Protein AF-A0A2M9KZ94-F1 (afdb_monomer)

Secondary structure (DSSP, 8-state):
-----EEEEEEEHHHHHHHHHH-TT---EE-STTEEEEE--HHHHHHH-----SPP---SS--GGGHHHHHHHHTTS-EEEEEE-SS-GGG-EEEEEETTEEEEEEE-GGGS-HHHHHHHHTT--TTHHHHHHHHHHHHHHTSPPP-

Sequence (147 aa):
MVPYELNALIATDELITVVAAELPLARVTRLSHGLALIPMTDELHNALQHPSTAPDYDFKRFPSGFALRIAGWSKAAQIAFAEIDAEHPAGRRAALWYDGRITLGPLTPADGAPLDRILHALGAPAAALPELAAALASLVAAEPPEA

Foldseek 3Di:
DDFFWAWKKKAFPVLVVVVCVVQVPWDWFDFPPRMIITGLDPVSLVVQADDAPDDDQLQPSDHRNCLQVQLVSLAVHKMKTWTDGPVCLQRTFMFIGHNSDTPDDSDGCVNPDHVQVVCVVNVHDPVRVVRVVVSRVVVVVPDDPDD

Mean predicted aligned error: 6.1 Å

Structure (mmCIF, N/CA/C/O backbone):
data_AF-A0A2M9KZ94-F1
#
_entry.id   AF-A0A2M9KZ94-F1
#
loop_
_atom_site.group_PDB
_atom_site.id
_atom_site.type_symbol
_atom_site.label_atom_id
_atom_site.label_alt_id
_atom_site.label_comp_id
_atom_site.label_asym_id
_atom_site.label_entity_id
_atom_site.label_seq_id
_atom_site.pdbx_PDB_ins_code
_atom_site.Cartn_x
_atom_site.Cartn_y
_atom_site.Cartn_z
_atom_site.occupancy
_atom_site.B_iso_or_equiv
_atom_site.auth_seq_id
_atom_site.auth_comp_id
_atom_site.auth_asym_id
_atom_site.auth_atom_id
_atom_site.pdbx_PDB_model_num
ATOM 1 N N . MET A 1 1 ? 5.320 10.998 -19.886 1.00 44.03 1 MET A N 1
ATOM 2 C CA . MET A 1 1 ? 5.327 10.250 -18.611 1.00 44.03 1 MET A CA 1
ATOM 3 C C . MET A 1 1 ? 5.550 11.255 -17.510 1.00 44.03 1 MET A C 1
ATOM 5 O O . MET A 1 1 ? 6.421 12.098 -17.672 1.00 44.03 1 MET A O 1
ATOM 9 N N . VAL A 1 2 ? 4.737 11.210 -16.463 1.00 41.56 2 VAL A N 1
ATOM 10 C CA . VAL A 1 2 ? 4.904 12.079 -15.296 1.00 41.56 2 VAL A CA 1
ATOM 11 C C . VAL A 1 2 ? 6.017 11.464 -14.435 1.00 41.56 2 VAL A C 1
ATOM 13 O O . VAL A 1 2 ? 5.920 10.270 -14.148 1.00 41.56 2 VAL A O 1
ATOM 16 N N . PRO A 1 3 ? 7.088 12.197 -14.088 1.00 55.53 3 PRO A N 1
ATOM 17 C CA . PRO A 1 3 ? 8.090 11.715 -13.149 1.00 55.53 3 PRO A CA 1
ATOM 18 C C . PRO A 1 3 ? 7.480 11.767 -11.747 1.00 55.53 3 PRO A C 1
ATOM 20 O O . PRO A 1 3 ? 7.269 12.846 -11.206 1.00 55.53 3 PRO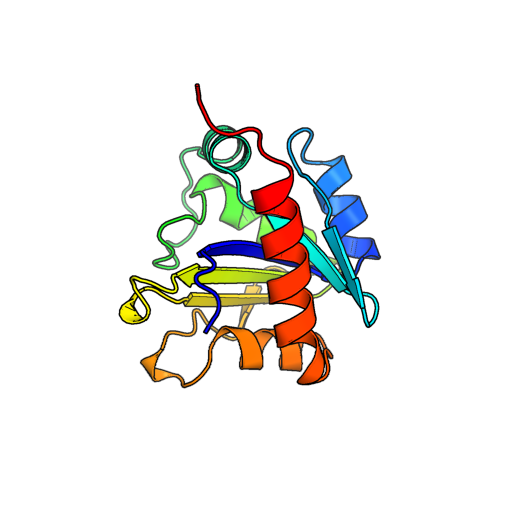 A O 1
ATOM 23 N N . TYR A 1 4 ? 7.120 10.619 -11.184 1.00 60.75 4 TYR A N 1
ATOM 24 C CA . TYR A 1 4 ? 6.702 10.540 -9.789 1.00 60.75 4 TYR A CA 1
ATOM 25 C C . TYR A 1 4 ? 7.484 9.434 -9.087 1.00 60.75 4 TYR A C 1
ATOM 27 O O . TYR A 1 4 ? 7.614 8.323 -9.609 1.00 60.75 4 TYR A O 1
ATOM 35 N N . GLU A 1 5 ? 8.023 9.763 -7.916 1.00 73.38 5 GLU A N 1
ATOM 36 C CA . GLU A 1 5 ? 8.490 8.788 -6.936 1.00 73.38 5 GLU A CA 1
ATOM 37 C C . GLU A 1 5 ? 7.287 8.416 -6.057 1.00 73.38 5 GLU A C 1
ATOM 39 O O . GLU A 1 5 ? 6.551 9.285 -5.585 1.00 73.38 5 GLU A O 1
ATOM 44 N N . LEU A 1 6 ? 7.042 7.122 -5.874 1.00 81.75 6 LEU A N 1
ATOM 45 C CA . LEU A 1 6 ? 6.040 6.601 -4.954 1.00 81.75 6 LEU A CA 1
ATOM 46 C C . LEU A 1 6 ? 6.718 5.637 -4.002 1.00 81.75 6 LEU A C 1
ATOM 48 O O . LEU A 1 6 ? 7.126 4.567 -4.421 1.00 81.75 6 LEU A O 1
ATOM 52 N N . ASN A 1 7 ? 6.728 5.954 -2.719 1.00 89.50 7 ASN A N 1
ATOM 53 C CA . ASN A 1 7 ? 6.963 4.972 -1.671 1.00 89.50 7 ASN A CA 1
ATOM 54 C C . ASN A 1 7 ? 5.722 5.020 -0.794 1.00 89.50 7 ASN A C 1
ATOM 56 O O . ASN A 1 7 ? 5.477 6.057 -0.188 1.00 89.50 7 ASN A O 1
ATOM 60 N N . ALA A 1 8 ? 4.874 3.993 -0.788 1.00 92.31 8 ALA A N 1
ATOM 61 C CA . ALA A 1 8 ? 3.601 4.083 -0.072 1.00 92.31 8 ALA A CA 1
ATOM 62 C C . ALA A 1 8 ? 3.014 2.743 0.353 1.00 92.31 8 ALA A C 1
ATOM 64 O O . ALA A 1 8 ? 3.185 1.715 -0.303 1.00 92.31 8 ALA A O 1
ATOM 65 N N . LEU A 1 9 ? 2.231 2.822 1.427 1.00 94.50 9 LEU A N 1
ATOM 66 C CA . LEU A 1 9 ? 1.218 1.838 1.782 1.00 94.50 9 LEU A CA 1
ATOM 67 C C . LEU A 1 9 ? -0.020 2.046 0.924 1.00 94.50 9 LEU A C 1
ATOM 69 O O . LEU A 1 9 ? -0.450 3.185 0.763 1.00 94.50 9 LEU A O 1
ATOM 73 N N . ILE A 1 10 ? -0.622 0.963 0.441 1.00 94.44 10 ILE A N 1
ATOM 74 C CA . ILE A 1 10 ? -1.860 0.999 -0.341 1.00 94.44 10 ILE A CA 1
ATOM 75 C C . ILE A 1 10 ? -2.793 -0.093 0.180 1.00 94.44 10 ILE A C 1
ATOM 77 O O . ILE A 1 10 ? -2.411 -1.261 0.236 1.00 94.44 10 ILE A O 1
ATOM 81 N N . ALA A 1 11 ? -4.011 0.271 0.568 1.00 95.62 11 ALA A N 1
ATOM 82 C CA . ALA A 1 11 ? -5.047 -0.667 1.001 1.00 95.62 11 ALA A CA 1
ATOM 83 C C . ALA A 1 11 ? -6.436 -0.034 0.839 1.00 95.62 11 ALA A C 1
ATOM 85 O O . ALA A 1 11 ? -6.568 1.035 0.242 1.00 95.62 11 ALA A O 1
ATOM 86 N N . THR A 1 12 ? -7.475 -0.679 1.371 1.00 94.75 12 THR A N 1
ATOM 87 C CA . THR A 1 12 ? -8.805 -0.067 1.472 1.00 94.75 12 THR A CA 1
ATOM 88 C C . THR A 1 12 ? -8.772 1.187 2.352 1.00 94.75 12 THR A C 1
ATOM 90 O O . THR A 1 12 ? -7.962 1.281 3.277 1.00 94.75 12 THR A O 1
ATOM 93 N N . ASP A 1 13 ? -9.661 2.150 2.092 1.00 94.44 13 ASP A N 1
ATOM 94 C CA . ASP A 1 13 ? -9.795 3.380 2.894 1.00 94.44 13 ASP A CA 1
ATOM 95 C C . ASP A 1 13 ? -10.017 3.079 4.383 1.00 94.44 13 ASP A C 1
ATOM 97 O O . ASP A 1 13 ? -9.424 3.719 5.254 1.00 94.44 13 ASP A O 1
ATOM 101 N N . GLU A 1 14 ? -10.802 2.040 4.669 1.00 95.06 14 GLU A N 1
ATOM 102 C CA . GLU A 1 14 ? -11.078 1.562 6.023 1.00 95.06 14 GLU A CA 1
ATOM 103 C C . GLU A 1 14 ? -9.792 1.129 6.737 1.00 95.06 14 GLU A C 1
ATOM 105 O O . GLU A 1 14 ? -9.510 1.599 7.842 1.00 95.06 14 GLU A O 1
ATOM 110 N N . LEU A 1 15 ? -8.970 0.285 6.097 1.00 96.12 15 LEU A N 1
ATOM 111 C CA . LEU A 1 15 ? -7.723 -0.177 6.702 1.00 96.12 15 LEU A CA 1
ATOM 112 C C . LEU A 1 15 ? -6.711 0.966 6.820 1.00 96.12 15 LEU A C 1
ATOM 114 O O . LEU A 1 15 ? -6.081 1.117 7.863 1.00 96.12 15 LEU A O 1
ATOM 118 N N . ILE A 1 16 ? -6.578 1.807 5.793 1.00 96.12 16 ILE A N 1
ATOM 119 C CA . ILE A 1 16 ? -5.674 2.964 5.823 1.00 96.12 16 ILE A CA 1
ATOM 120 C C . ILE A 1 16 ? -6.047 3.946 6.935 1.00 96.12 16 ILE A C 1
ATOM 122 O O . ILE A 1 16 ? -5.155 4.489 7.583 1.00 96.12 16 ILE A O 1
ATOM 126 N N . THR A 1 17 ? -7.336 4.140 7.210 1.00 95.00 17 THR A N 1
ATOM 127 C CA . THR A 1 17 ? -7.792 4.981 8.325 1.00 95.00 17 THR A CA 1
ATOM 128 C C . THR A 1 17 ? -7.342 4.413 9.675 1.00 95.00 17 THR A C 1
ATOM 130 O O . THR A 1 17 ? -6.878 5.169 10.529 1.00 95.00 17 THR A O 1
ATOM 133 N N . VAL A 1 18 ? -7.405 3.088 9.861 1.00 95.00 18 VAL A N 1
ATOM 134 C CA . VAL A 1 18 ? -6.887 2.417 11.069 1.00 95.00 18 VAL A CA 1
ATOM 135 C C . VAL A 1 18 ? -5.371 2.579 11.177 1.00 95.00 18 VAL A C 1
ATOM 137 O O . VAL A 1 18 ? -4.867 2.985 12.221 1.00 95.00 18 VAL A O 1
ATOM 140 N N . VAL A 1 19 ? -4.646 2.334 10.084 1.00 94.31 19 VAL A N 1
ATOM 141 C CA . VAL A 1 19 ? -3.186 2.497 10.033 1.00 94.31 19 VAL A CA 1
ATOM 142 C C . VAL A 1 19 ? -2.782 3.932 10.377 1.00 94.31 19 VAL A C 1
ATOM 144 O O . VAL A 1 19 ? -1.873 4.145 11.176 1.00 94.31 19 VAL A O 1
ATOM 147 N N . ALA A 1 20 ? -3.468 4.928 9.817 1.00 94.31 20 ALA A N 1
ATOM 148 C CA . ALA A 1 20 ? -3.186 6.335 10.077 1.00 94.31 20 ALA A CA 1
ATOM 149 C C . ALA A 1 20 ? -3.464 6.737 11.532 1.00 94.31 20 ALA A C 1
ATOM 151 O O . ALA A 1 20 ? -2.728 7.545 12.089 1.00 94.31 20 ALA A O 1
ATOM 152 N N . ALA A 1 21 ? -4.472 6.145 12.179 1.00 93.56 21 ALA A N 1
ATOM 153 C CA . ALA A 1 21 ? -4.735 6.382 13.598 1.00 93.56 21 ALA A CA 1
ATOM 154 C C . ALA A 1 21 ? -3.592 5.884 14.507 1.00 93.56 21 ALA A C 1
ATOM 156 O O . ALA A 1 21 ? -3.361 6.450 15.574 1.00 93.56 21 ALA A O 1
ATOM 157 N N . GLU A 1 22 ? -2.849 4.859 14.078 1.00 92.06 22 GLU A N 1
ATOM 158 C CA . GLU A 1 22 ? -1.669 4.338 14.784 1.00 92.06 22 GLU A CA 1
ATOM 159 C C . GLU A 1 22 ? -0.358 5.057 14.412 1.00 92.06 22 GLU A C 1
ATOM 161 O O . GLU A 1 22 ? 0.677 4.847 15.056 1.00 92.06 22 GLU A O 1
ATOM 166 N N . LEU A 1 23 ? -0.379 5.901 13.375 1.00 90.69 23 LEU A N 1
ATOM 167 C CA . LEU A 1 23 ? 0.783 6.589 12.817 1.00 90.69 23 LEU A CA 1
ATOM 168 C C . LEU A 1 23 ? 0.542 8.108 12.778 1.00 90.69 23 LEU A C 1
ATOM 170 O O . LEU A 1 23 ? 0.079 8.622 11.764 1.00 90.69 23 LEU A O 1
ATOM 174 N N . PRO A 1 24 ? 0.926 8.867 13.821 1.00 86.12 2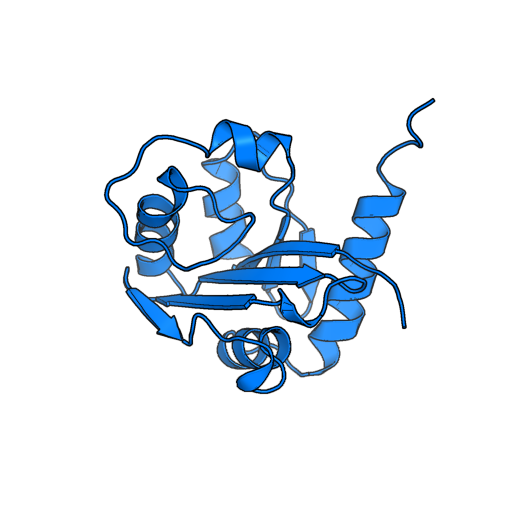4 PRO A N 1
ATOM 175 C CA . PRO A 1 24 ? 0.650 10.307 13.901 1.00 86.12 24 PRO A CA 1
ATOM 176 C C . PRO A 1 24 ? 1.193 11.152 12.736 1.00 86.12 24 PRO A C 1
ATOM 178 O O . PRO A 1 24 ? 0.680 12.235 12.476 1.00 86.12 24 PRO A O 1
ATOM 181 N N . LEU A 1 25 ? 2.233 10.670 12.045 1.00 88.94 25 LEU A N 1
ATOM 182 C CA . LEU A 1 25 ? 2.851 11.334 10.889 1.00 88.94 25 LEU A CA 1
ATOM 183 C C . LEU A 1 25 ? 2.266 10.876 9.540 1.00 88.94 25 LEU A C 1
ATOM 185 O O . LEU A 1 25 ? 2.672 11.376 8.491 1.00 88.94 25 LEU A O 1
ATOM 189 N N . ALA A 1 26 ? 1.337 9.915 9.534 1.00 90.62 26 ALA A N 1
ATOM 190 C CA . ALA A 1 26 ? 0.746 9.404 8.306 1.00 90.62 26 ALA A CA 1
ATOM 191 C C . ALA A 1 26 ? -0.193 10.432 7.670 1.00 90.62 26 ALA A C 1
ATOM 193 O O . ALA A 1 26 ? -1.126 10.936 8.294 1.00 90.62 26 ALA A O 1
ATOM 194 N N . ARG A 1 27 ? 0.017 10.687 6.377 1.00 89.88 27 ARG A N 1
ATOM 195 C CA . ARG A 1 27 ? -0.882 11.501 5.554 1.00 89.88 27 ARG A CA 1
ATOM 196 C C . ARG A 1 27 ? -1.711 10.582 4.668 1.00 89.88 27 ARG A C 1
ATOM 198 O O . ARG A 1 27 ? -1.167 9.915 3.795 1.00 89.88 27 ARG A O 1
ATOM 205 N N . VAL A 1 28 ? -3.022 10.539 4.894 1.00 91.31 28 VAL A N 1
ATOM 206 C CA . VAL A 1 28 ? -3.933 9.706 4.099 1.00 91.31 28 VAL A CA 1
ATOM 207 C C . VAL A 1 28 ? -4.305 10.421 2.810 1.00 91.31 28 VAL A C 1
ATOM 209 O O . VAL A 1 28 ? -4.788 11.551 2.836 1.00 91.31 28 VAL A O 1
ATOM 212 N N . THR A 1 29 ? -4.146 9.728 1.688 1.00 89.50 29 THR A N 1
ATOM 213 C CA . THR A 1 29 ? -4.653 10.165 0.386 1.00 89.50 29 THR A CA 1
ATOM 214 C C . THR A 1 29 ? -5.651 9.145 -0.121 1.00 89.50 29 THR A C 1
ATOM 216 O O . THR A 1 29 ? -5.309 7.986 -0.351 1.00 89.50 29 THR A O 1
ATOM 219 N N . ARG A 1 30 ? -6.904 9.572 -0.265 1.00 89.69 30 ARG A N 1
ATOM 220 C CA . ARG A 1 30 ? -7.975 8.715 -0.773 1.00 89.69 30 ARG A CA 1
ATOM 221 C C . ARG A 1 30 ? -7.866 8.594 -2.284 1.00 89.69 30 ARG A C 1
ATOM 223 O O . ARG A 1 30 ? -7.656 9.591 -2.970 1.00 89.69 30 ARG A O 1
ATOM 230 N N . LEU A 1 31 ? -8.016 7.375 -2.774 1.00 84.44 31 LEU A N 1
ATOM 231 C CA . LEU A 1 31 ? -8.082 7.041 -4.189 1.00 84.44 31 LEU A CA 1
ATOM 232 C C . LEU A 1 31 ? -9.527 6.658 -4.532 1.00 84.44 31 LEU A C 1
ATOM 234 O O . LEU A 1 31 ? -10.35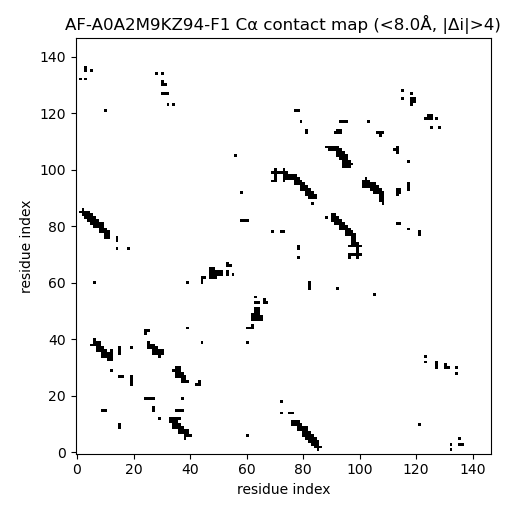9 6.442 -3.644 1.00 84.44 31 LEU A O 1
ATOM 238 N N . SER A 1 32 ? -9.853 6.548 -5.818 1.00 81.56 32 SER A N 1
ATOM 239 C CA . SER A 1 32 ? -11.142 5.969 -6.200 1.00 81.56 32 SER A CA 1
ATOM 240 C C . SER A 1 32 ? -11.205 4.480 -5.851 1.00 81.56 32 SER A C 1
ATOM 242 O O . SER A 1 32 ? -10.227 3.853 -5.440 1.00 81.56 32 SER A O 1
ATOM 244 N N . HIS A 1 33 ? -12.389 3.893 -6.034 1.00 83.44 33 HIS A N 1
ATOM 245 C CA . HIS A 1 33 ? -12.621 2.456 -5.849 1.00 83.44 33 HIS A CA 1
ATOM 246 C C . HIS A 1 33 ? -12.396 1.958 -4.411 1.00 83.44 33 HIS A C 1
ATOM 248 O O . HIS A 1 33 ? -12.111 0.785 -4.199 1.00 83.44 33 HIS A O 1
ATOM 254 N N . GLY A 1 34 ? -12.555 2.842 -3.420 1.00 89.38 34 GLY A N 1
ATOM 255 C CA . GLY A 1 34 ? -12.474 2.481 -2.003 1.00 89.38 34 GLY A CA 1
ATOM 256 C C . GLY A 1 34 ? -11.055 2.199 -1.511 1.00 89.38 34 GLY A C 1
ATOM 257 O O . GLY A 1 34 ? -10.897 1.636 -0.429 1.00 89.38 34 GLY A O 1
ATOM 258 N N . LEU A 1 35 ? -10.034 2.578 -2.284 1.00 91.62 35 LEU A N 1
ATOM 259 C CA . LEU A 1 35 ? -8.639 2.491 -1.877 1.00 91.62 35 LEU A CA 1
ATOM 260 C C . LEU A 1 35 ? -8.155 3.814 -1.292 1.00 91.62 35 LEU A C 1
ATOM 262 O O . LEU A 1 35 ? -8.661 4.891 -1.594 1.00 91.62 35 LEU A O 1
ATOM 266 N N . ALA A 1 36 ? -7.118 3.731 -0.480 1.00 92.69 36 ALA A N 1
ATOM 267 C CA . ALA A 1 36 ? -6.356 4.876 -0.031 1.00 92.69 36 ALA A CA 1
ATOM 268 C C . ALA A 1 36 ? -4.879 4.495 0.062 1.00 92.69 36 ALA A C 1
ATOM 270 O O . ALA A 1 36 ? -4.504 3.318 0.011 1.00 92.69 36 ALA A O 1
ATOM 271 N N . LEU A 1 37 ? -4.036 5.509 0.199 1.00 92.12 37 LEU A N 1
ATOM 272 C CA . LEU A 1 37 ? -2.613 5.336 0.414 1.00 92.12 37 LEU A CA 1
ATOM 273 C C . LEU A 1 37 ? -2.098 6.213 1.546 1.00 92.12 37 LEU A C 1
ATOM 275 O O . LEU A 1 37 ? -2.679 7.254 1.864 1.00 92.12 37 LEU A O 1
ATOM 279 N N . ILE A 1 38 ? -0.974 5.791 2.116 1.00 92.44 38 ILE A N 1
ATOM 280 C CA . ILE A 1 38 ? -0.137 6.611 2.992 1.00 92.44 38 ILE A CA 1
ATOM 281 C C . ILE A 1 38 ? 1.250 6.668 2.353 1.00 92.44 38 ILE A C 1
ATOM 283 O O . ILE A 1 38 ? 1.907 5.622 2.274 1.00 92.44 38 ILE A O 1
ATOM 287 N N . PRO A 1 39 ? 1.717 7.846 1.903 1.00 90.38 39 PRO A N 1
ATOM 288 C CA . PRO A 1 39 ? 3.081 8.005 1.436 1.00 90.38 39 PRO A CA 1
ATOM 289 C C . PRO A 1 39 ? 4.053 7.778 2.594 1.00 90.38 39 PRO A C 1
ATOM 291 O O . PRO A 1 39 ? 3.878 8.302 3.694 1.00 90.38 39 PRO A O 1
ATOM 294 N N . MET A 1 40 ? 5.097 7.009 2.329 1.00 90.75 40 MET A N 1
ATOM 295 C CA . MET A 1 40 ? 6.255 6.833 3.186 1.00 90.75 40 MET A CA 1
ATOM 296 C C . MET A 1 40 ? 7.182 8.037 2.998 1.00 90.75 40 MET A C 1
ATOM 298 O O . MET A 1 40 ? 8.153 7.973 2.247 1.00 90.75 40 MET A O 1
ATOM 302 N N . THR A 1 41 ? 6.830 9.153 3.638 1.00 88.12 41 THR A N 1
ATOM 303 C CA . THR A 1 41 ? 7.677 10.355 3.692 1.00 88.12 41 THR A CA 1
ATOM 304 C C . THR A 1 41 ? 8.946 10.081 4.497 1.00 88.12 41 THR A C 1
ATOM 306 O O . THR A 1 41 ? 8.985 9.140 5.291 1.00 88.12 41 THR A O 1
ATOM 309 N N . ASP A 1 42 ? 9.971 10.922 4.355 1.00 86.56 42 ASP A N 1
ATOM 310 C CA . ASP A 1 42 ? 11.213 10.777 5.127 1.00 86.56 42 ASP A CA 1
ATOM 311 C C . ASP A 1 42 ? 10.966 10.854 6.642 1.00 86.56 42 ASP A C 1
ATOM 313 O O . ASP A 1 42 ? 11.522 10.069 7.409 1.00 86.56 42 ASP A O 1
ATOM 317 N N . GLU A 1 43 ? 10.075 11.746 7.085 1.00 87.38 43 GLU A N 1
ATOM 318 C CA . GLU A 1 43 ? 9.671 11.858 8.492 1.00 87.38 43 GLU A CA 1
ATOM 319 C C . GLU A 1 43 ? 9.020 10.566 9.004 1.00 87.38 43 GLU A C 1
ATOM 321 O O . GLU A 1 43 ? 9.386 10.062 10.070 1.00 87.38 43 GLU A O 1
ATOM 326 N N . LEU A 1 44 ? 8.081 10.000 8.233 1.00 88.38 44 LEU A N 1
ATOM 327 C CA . LEU A 1 44 ? 7.407 8.756 8.594 1.00 88.38 44 LEU A CA 1
ATOM 328 C C . LEU A 1 44 ? 8.378 7.570 8.559 1.00 88.38 44 LEU A C 1
ATOM 330 O O . LEU A 1 44 ? 8.363 6.743 9.471 1.00 88.38 44 LEU A O 1
ATOM 334 N N . HIS A 1 45 ? 9.248 7.509 7.549 1.00 89.50 45 HIS A N 1
ATOM 335 C CA . HIS A 1 45 ? 10.284 6.489 7.429 1.00 89.50 45 HIS A CA 1
ATOM 336 C C . HIS A 1 45 ? 11.206 6.512 8.650 1.00 89.50 45 HIS A C 1
ATOM 338 O O . HIS A 1 45 ? 11.358 5.490 9.314 1.00 89.50 45 HIS A O 1
ATOM 344 N N . ASN A 1 46 ? 11.742 7.681 9.012 1.00 88.50 46 ASN A N 1
ATOM 345 C CA . ASN A 1 46 ? 12.619 7.848 10.172 1.00 88.50 46 ASN A CA 1
ATOM 346 C C . ASN A 1 46 ? 11.921 7.483 11.488 1.00 88.50 46 ASN A C 1
ATOM 348 O O . ASN A 1 46 ? 12.515 6.821 12.336 1.00 88.50 46 ASN A O 1
ATOM 352 N N . ALA A 1 47 ? 10.648 7.853 11.653 1.00 88.19 47 ALA A N 1
ATOM 353 C CA . ALA A 1 47 ? 9.868 7.502 12.839 1.00 88.19 47 ALA A CA 1
ATOM 354 C C . ALA A 1 47 ? 9.541 6.001 12.936 1.00 88.19 47 ALA A C 1
ATOM 356 O O . ALA A 1 47 ? 9.277 5.490 14.023 1.00 88.19 47 ALA A O 1
ATOM 357 N N . LEU A 1 48 ? 9.529 5.283 11.813 1.00 88.25 48 LEU A N 1
ATOM 358 C CA . LEU A 1 48 ? 9.292 3.839 11.762 1.00 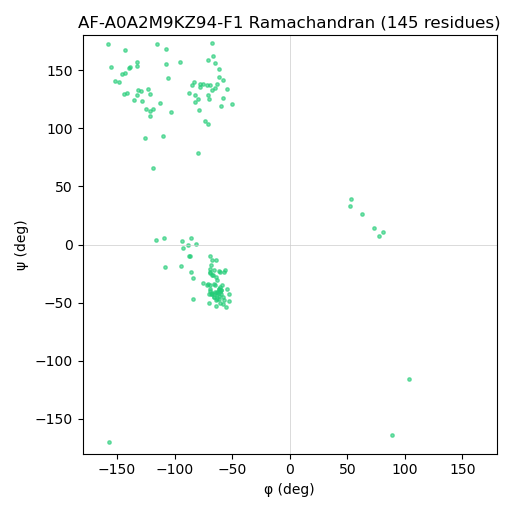88.25 48 LEU A CA 1
ATOM 359 C C . LEU A 1 48 ? 10.588 3.025 11.760 1.00 88.25 48 LEU A C 1
ATOM 361 O O . LEU A 1 48 ? 10.562 1.837 12.099 1.00 88.25 48 LEU A O 1
ATOM 365 N N . GLN A 1 49 ? 11.714 3.653 11.431 1.00 87.56 49 GLN A N 1
ATOM 366 C CA . GLN A 1 49 ? 13.014 3.013 11.345 1.00 87.56 49 GLN A CA 1
ATOM 367 C C . GLN A 1 49 ? 13.533 2.653 12.737 1.00 87.56 49 GLN A C 1
ATOM 369 O O . GLN A 1 49 ? 14.027 3.484 13.491 1.00 87.56 49 GLN A O 1
ATOM 374 N N . HIS A 1 50 ? 13.441 1.369 13.065 1.00 83.25 50 HIS A N 1
ATOM 375 C CA . HIS A 1 50 ? 13.977 0.789 14.290 1.00 83.25 50 HIS A CA 1
ATOM 376 C C . HIS A 1 50 ? 14.602 -0.577 13.980 1.00 83.25 50 HIS A C 1
ATOM 378 O O . HIS A 1 50 ? 14.156 -1.246 13.040 1.00 83.25 50 HIS A O 1
ATOM 384 N N . PRO A 1 51 ? 15.606 -1.021 14.759 1.00 81.56 51 PRO A N 1
ATOM 385 C CA . PRO A 1 51 ? 16.175 -2.354 14.617 1.00 81.56 51 PRO A CA 1
ATOM 386 C C . PRO A 1 51 ? 15.090 -3.429 14.698 1.00 81.56 51 PRO A C 1
ATOM 388 O O . PRO A 1 51 ? 14.230 -3.399 15.578 1.00 81.56 51 PRO A O 1
ATOM 391 N N . SER A 1 52 ? 15.138 -4.385 13.779 1.00 80.50 52 SER A N 1
ATOM 392 C CA . SER A 1 52 ? 14.146 -5.447 13.650 1.00 80.50 52 SER A CA 1
ATOM 393 C C . SER A 1 52 ? 14.831 -6.741 13.252 1.00 80.50 52 SER A C 1
ATOM 395 O O . SER A 1 52 ? 15.826 -6.727 12.533 1.00 80.50 52 SER A O 1
ATOM 397 N N . THR A 1 53 ? 14.288 -7.859 13.722 1.00 79.81 53 THR A N 1
ATOM 398 C CA . THR A 1 53 ? 14.698 -9.208 13.310 1.00 79.81 53 THR A CA 1
ATOM 399 C C . THR A 1 53 ? 13.845 -9.746 12.164 1.00 79.81 53 THR A C 1
ATOM 401 O O . THR A 1 53 ? 13.998 -10.904 11.773 1.00 79.81 53 THR A O 1
ATOM 404 N N . ALA A 1 54 ? 12.910 -8.940 11.654 1.00 77.69 54 ALA A N 1
ATOM 405 C CA . ALA A 1 54 ? 12.086 -9.326 10.524 1.00 77.69 54 ALA A CA 1
ATOM 406 C C . ALA A 1 54 ? 12.932 -9.500 9.247 1.00 77.69 54 ALA A C 1
ATOM 408 O O . ALA A 1 54 ? 14.005 -8.900 9.144 1.00 77.69 54 ALA A O 1
ATOM 409 N N . PRO A 1 55 ? 12.456 -10.302 8.277 1.00 75.00 55 PRO A N 1
ATOM 410 C CA . PRO A 1 55 ? 13.147 -10.479 7.008 1.00 75.00 55 PRO A CA 1
ATOM 411 C C . PRO A 1 55 ? 13.343 -9.144 6.292 1.00 75.00 55 PRO A C 1
ATOM 413 O O . PRO A 1 55 ? 12.438 -8.307 6.286 1.00 75.00 55 PRO A O 1
ATOM 416 N N . ASP A 1 56 ? 14.504 -8.986 5.659 1.00 82.38 56 ASP A N 1
ATOM 417 C CA . ASP A 1 56 ? 14.675 -7.965 4.635 1.00 82.38 56 ASP A CA 1
ATOM 418 C C . ASP A 1 56 ? 13.892 -8.389 3.386 1.00 82.38 56 ASP A C 1
ATOM 420 O O . ASP A 1 56 ? 13.867 -9.562 3.004 1.00 82.38 56 ASP A O 1
ATOM 424 N N . TYR A 1 57 ? 13.206 -7.431 2.783 1.00 84.69 57 TYR A N 1
ATOM 425 C CA . TYR A 1 57 ? 12.375 -7.621 1.599 1.00 84.69 57 TYR A CA 1
ATOM 426 C C . TYR A 1 57 ? 13.011 -6.974 0.350 1.00 84.69 57 TYR A C 1
ATOM 428 O O . TYR A 1 57 ? 12.373 -6.948 -0.707 1.00 84.69 57 TYR A O 1
ATOM 436 N N . ASP A 1 58 ? 14.243 -6.461 0.482 1.00 85.69 58 ASP A N 1
ATOM 437 C CA . ASP A 1 58 ? 15.041 -5.666 -0.468 1.00 85.69 58 ASP A CA 1
ATOM 438 C C . ASP A 1 58 ? 14.318 -4.429 -1.026 1.00 85.69 58 ASP A C 1
ATOM 440 O O . ASP A 1 58 ? 14.483 -4.035 -2.184 1.00 85.69 58 ASP A O 1
ATOM 444 N N . PHE A 1 59 ? 13.473 -3.830 -0.199 1.00 87.31 59 PHE A N 1
ATOM 445 C CA . PHE A 1 59 ? 12.900 -2.511 -0.438 1.00 87.31 59 PHE A CA 1
ATOM 446 C C . PHE A 1 59 ? 13.879 -1.441 0.062 1.00 87.31 59 PHE A C 1
ATOM 448 O O . PHE A 1 59 ? 14.437 -1.572 1.150 1.00 87.31 59 PHE A O 1
ATOM 455 N N . LYS A 1 60 ? 14.079 -0.361 -0.698 1.00 85.69 60 LYS A N 1
ATOM 456 C CA . L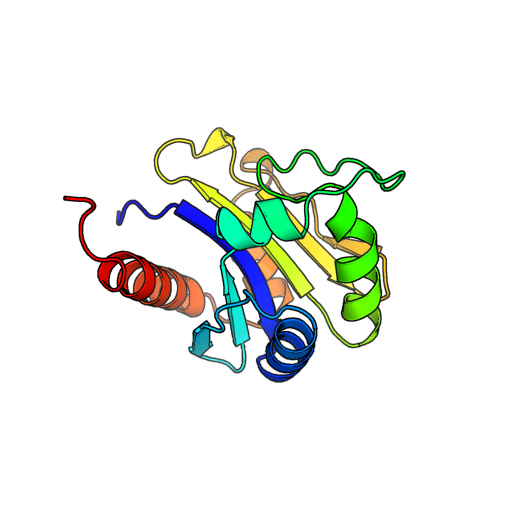YS A 1 60 ? 15.026 0.711 -0.340 1.00 85.69 60 LYS A CA 1
ATOM 457 C C . LYS A 1 60 ? 14.490 1.620 0.773 1.00 85.69 60 LYS A C 1
ATOM 459 O O . LYS A 1 60 ? 15.258 2.156 1.566 1.00 85.69 60 LYS A O 1
ATOM 464 N N . ARG A 1 61 ? 13.178 1.831 0.797 1.00 85.56 61 ARG A N 1
ATOM 465 C CA . ARG A 1 61 ? 12.431 2.782 1.633 1.00 85.56 61 ARG A CA 1
ATOM 466 C C . ARG A 1 61 ? 11.476 2.082 2.603 1.00 85.56 61 ARG A C 1
ATOM 468 O O . ARG A 1 61 ? 10.753 2.762 3.332 1.00 85.56 61 ARG A O 1
ATOM 475 N N . PHE A 1 62 ? 11.473 0.751 2.664 1.00 87.81 62 PHE A N 1
ATOM 476 C CA . PHE A 1 62 ? 10.710 0.003 3.663 1.00 87.81 62 PHE A CA 1
ATOM 47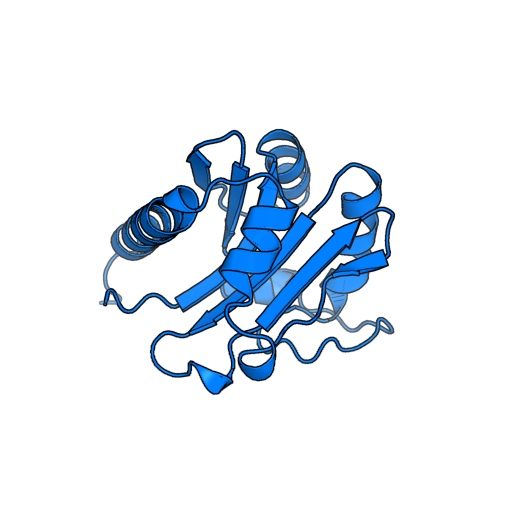7 C C . PHE A 1 62 ? 11.448 -0.004 5.013 1.00 87.81 62 PHE A C 1
ATOM 479 O O . PHE A 1 62 ? 12.536 -0.576 5.106 1.00 87.81 62 PHE A O 1
ATOM 486 N N . PRO A 1 63 ? 10.886 0.594 6.079 1.00 86.31 63 PRO A N 1
ATOM 487 C CA . PRO A 1 63 ? 11.583 0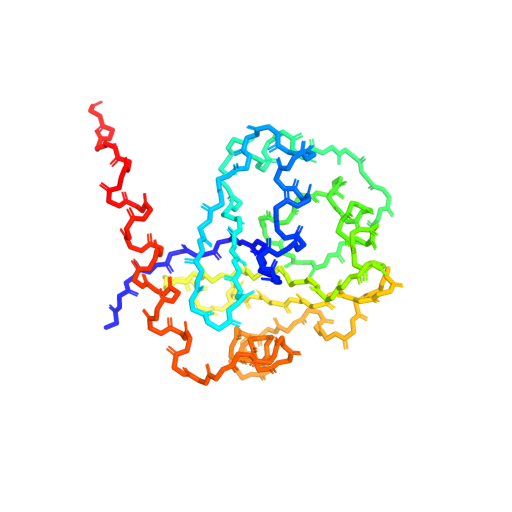.662 7.356 1.00 86.31 63 PRO A CA 1
ATOM 488 C C . PRO A 1 63 ? 11.692 -0.722 8.008 1.00 86.31 63 PRO A C 1
ATOM 490 O O . PRO A 1 63 ? 10.720 -1.475 8.071 1.00 86.31 63 PRO A O 1
ATOM 493 N N . SER A 1 64 ? 12.849 -1.070 8.569 1.00 79.69 64 SER A N 1
ATOM 494 C CA . SER A 1 64 ? 13.093 -2.427 9.094 1.00 79.69 64 SER A CA 1
ATOM 495 C C . SER A 1 64 ? 12.122 -2.803 10.233 1.00 79.69 64 SER A C 1
ATOM 497 O O . SER A 1 64 ? 11.608 -3.924 10.294 1.00 79.69 64 SER A O 1
ATOM 499 N N . GLY A 1 65 ? 11.797 -1.844 11.109 1.00 80.31 65 GLY A N 1
ATOM 500 C CA . GLY A 1 65 ? 10.825 -1.986 12.206 1.00 80.31 65 GLY A CA 1
ATOM 501 C C . GLY A 1 65 ? 9.366 -2.108 11.755 1.00 80.31 65 GLY A C 1
ATOM 502 O O . GLY A 1 65 ? 8.481 -2.434 12.548 1.00 80.31 65 GLY A O 1
ATOM 503 N N . PHE A 1 66 ? 9.100 -1.874 10.474 1.00 86.44 66 PHE A N 1
ATOM 504 C CA . PHE A 1 66 ? 7.756 -1.783 9.928 1.00 86.44 66 PHE A CA 1
ATOM 505 C C . PHE A 1 66 ? 7.161 -3.139 9.533 1.00 86.44 66 PHE A C 1
ATOM 507 O O . PHE A 1 66 ? 5.943 -3.311 9.556 1.00 86.44 66 PHE A O 1
ATOM 514 N N . ALA A 1 67 ? 8.013 -4.131 9.257 1.00 87.75 67 ALA A N 1
ATOM 515 C CA . ALA A 1 67 ? 7.617 -5.477 8.841 1.00 87.75 67 ALA A CA 1
ATOM 516 C C . ALA A 1 67 ? 6.595 -6.144 9.777 1.00 87.75 67 ALA A C 1
ATOM 518 O O . ALA A 1 67 ? 5.636 -6.760 9.316 1.00 87.75 67 ALA A O 1
ATOM 519 N N . LEU A 1 68 ? 6.776 -6.007 11.094 1.00 88.75 68 LEU A N 1
ATOM 520 C CA . LEU A 1 68 ? 5.852 -6.579 12.077 1.00 88.75 68 LEU A CA 1
ATOM 521 C C . LEU A 1 68 ? 4.514 -5.831 12.116 1.00 88.75 68 LEU A C 1
ATOM 523 O O . LEU A 1 68 ? 3.475 -6.462 12.307 1.00 88.75 68 LEU A O 1
ATOM 527 N N . ARG A 1 69 ? 4.523 -4.508 11.904 1.00 91.56 69 ARG A N 1
ATOM 528 C CA . ARG A 1 69 ? 3.301 -3.692 11.888 1.00 91.56 69 ARG A CA 1
ATOM 529 C C . ARG A 1 69 ? 2.448 -3.991 10.665 1.00 91.56 69 ARG A C 1
ATOM 531 O O . ARG A 1 69 ? 1.275 -4.309 10.825 1.00 91.56 69 ARG A O 1
ATOM 538 N N . ILE A 1 70 ? 3.044 -3.983 9.468 1.00 93.44 70 ILE A N 1
ATOM 539 C CA . ILE A 1 70 ? 2.305 -4.303 8.238 1.00 93.44 70 ILE A CA 1
ATOM 540 C C . ILE A 1 70 ? 1.749 -5.730 8.282 1.00 93.44 70 ILE A C 1
ATOM 542 O O . ILE A 1 70 ? 0.598 -5.948 7.911 1.00 93.44 70 ILE A O 1
ATOM 546 N N . ALA A 1 71 ? 2.502 -6.689 8.835 1.00 93.00 71 ALA A N 1
ATOM 547 C CA . ALA A 1 71 ? 1.995 -8.032 9.083 1.00 93.00 71 ALA A CA 1
ATOM 548 C C . ALA A 1 71 ? 0.804 -8.012 10.062 1.00 93.00 71 ALA A C 1
ATOM 550 O O . ALA A 1 71 ? -0.219 -8.639 9.796 1.00 93.00 71 ALA A O 1
ATOM 551 N N . GLY A 1 72 ? 0.890 -7.254 11.157 1.00 94.19 72 GLY A N 1
ATOM 552 C CA . GLY A 1 72 ? -0.208 -7.068 12.109 1.00 94.19 72 GLY A CA 1
ATOM 553 C C . GLY A 1 72 ? -1.489 -6.546 11.455 1.00 94.19 72 GLY A C 1
ATOM 554 O O . GLY A 1 72 ? -2.532 -7.190 11.567 1.00 94.19 72 GLY A O 1
ATOM 555 N N . TRP A 1 73 ? -1.405 -5.437 10.718 1.00 96.00 73 TRP A N 1
ATOM 556 C CA . TRP A 1 73 ? -2.555 -4.845 10.022 1.00 96.00 73 TRP A CA 1
ATOM 557 C C . TRP A 1 73 ? -3.109 -5.746 8.922 1.00 96.00 73 TRP A C 1
ATOM 559 O O . TRP A 1 73 ? -4.324 -5.832 8.749 1.00 96.00 73 TRP A O 1
ATOM 569 N N . SER A 1 74 ? -2.239 -6.489 8.233 1.00 96.69 74 SER A N 1
ATOM 570 C CA . SER A 1 74 ? -2.654 -7.387 7.152 1.00 96.69 74 SER A CA 1
ATOM 571 C C . SER A 1 74 ? -3.560 -8.543 7.597 1.00 96.69 74 SER A C 1
ATOM 573 O O . SER A 1 74 ? -4.171 -9.206 6.761 1.00 96.69 74 SER A O 1
ATOM 575 N N . LYS A 1 75 ? -3.668 -8.796 8.911 1.00 96.12 75 LYS A N 1
ATOM 576 C CA . LYS A 1 75 ? -4.636 -9.750 9.477 1.00 96.12 75 LYS A CA 1
ATOM 577 C C . LYS A 1 75 ? -6.084 -9.291 9.330 1.00 96.12 75 LYS A C 1
ATOM 579 O O . LYS A 1 75 ? -6.977 -10.130 9.321 1.00 96.12 75 LYS A O 1
ATOM 584 N N . ALA A 1 76 ? -6.318 -7.982 9.245 1.00 95.50 76 ALA A N 1
ATOM 585 C CA . ALA A 1 76 ? -7.656 -7.427 9.078 1.00 95.50 76 ALA A CA 1
ATOM 586 C C . ALA A 1 76 ? -8.079 -7.405 7.602 1.00 95.50 76 ALA A C 1
ATOM 588 O O . ALA A 1 76 ? -9.184 -7.828 7.274 1.00 95.50 76 ALA A O 1
ATOM 589 N N . ALA A 1 77 ? -7.201 -6.938 6.711 1.00 95.44 77 ALA A N 1
ATOM 590 C CA . ALA A 1 77 ? -7.433 -6.921 5.268 1.00 95.44 77 ALA A CA 1
ATOM 591 C C . ALA A 1 77 ? -6.107 -6.866 4.495 1.00 95.44 77 ALA A C 1
ATOM 593 O O . ALA A 1 77 ? -5.040 -6.702 5.081 1.00 95.44 77 ALA A O 1
ATOM 594 N N . GLN A 1 78 ? -6.168 -7.004 3.171 1.00 96.69 78 GLN A N 1
ATOM 595 C CA . GLN A 1 78 ? -4.985 -6.904 2.316 1.00 96.69 78 GLN A CA 1
ATOM 596 C C . GLN A 1 78 ? -4.357 -5.504 2.391 1.00 96.69 78 GLN A C 1
ATOM 598 O O . GLN A 1 78 ? -5.059 -4.494 2.344 1.00 96.69 78 GLN A O 1
ATOM 603 N N . ILE A 1 79 ? -3.027 -5.451 2.459 1.00 97.12 79 ILE A N 1
ATOM 604 C CA . ILE A 1 79 ? -2.254 -4.205 2.461 1.00 97.12 79 ILE A CA 1
ATOM 605 C C . ILE A 1 79 ? -0.987 -4.379 1.637 1.00 97.12 79 ILE A C 1
ATOM 607 O O . ILE A 1 79 ? -0.260 -5.359 1.789 1.00 97.12 79 ILE A O 1
ATOM 611 N N . ALA A 1 80 ? -0.736 -3.440 0.736 1.00 95.69 80 ALA A N 1
ATOM 612 C CA . ALA A 1 80 ? 0.425 -3.437 -0.133 1.00 95.69 80 ALA A CA 1
ATOM 613 C C . ALA A 1 80 ? 1.432 -2.369 0.286 1.00 95.69 80 ALA A C 1
ATOM 615 O O . ALA A 1 80 ? 1.071 -1.341 0.859 1.00 95.69 80 ALA A O 1
ATOM 616 N N . PHE A 1 81 ? 2.690 -2.604 -0.071 1.00 94.94 81 PHE A N 1
ATOM 617 C CA . PHE A 1 81 ? 3.729 -1.587 -0.102 1.00 94.94 81 PHE A CA 1
ATOM 618 C C . PHE A 1 81 ? 4.327 -1.535 -1.505 1.00 94.94 81 PHE A C 1
ATOM 620 O O . PHE A 1 81 ? 4.618 -2.583 -2.089 1.00 94.94 81 PHE A O 1
ATOM 627 N N . ALA A 1 82 ? 4.487 -0.330 -2.046 1.00 92.69 82 ALA A N 1
ATOM 628 C CA . ALA A 1 82 ? 5.021 -0.104 -3.382 1.00 92.69 82 ALA A CA 1
ATOM 629 C C . ALA A 1 82 ? 6.114 0.963 -3.357 1.00 92.69 82 ALA A C 1
ATOM 631 O O . ALA A 1 82 ? 5.911 2.039 -2.796 1.00 92.69 82 ALA A O 1
ATOM 632 N N . GLU A 1 83 ? 7.225 0.657 -4.020 1.00 90.81 83 GLU A N 1
ATOM 633 C CA . GLU A 1 83 ? 8.307 1.570 -4.369 1.00 90.81 83 GLU A CA 1
ATOM 634 C C . GLU A 1 83 ? 8.327 1.739 -5.881 1.00 90.81 83 GLU A C 1
ATOM 636 O O . GLU A 1 83 ? 8.449 0.775 -6.645 1.00 90.81 83 GLU A O 1
ATOM 641 N N . ILE A 1 84 ? 8.193 2.976 -6.327 1.00 83.94 84 ILE A N 1
ATOM 642 C CA . ILE A 1 84 ? 8.241 3.361 -7.721 1.00 83.94 84 ILE A CA 1
ATOM 643 C C . ILE A 1 84 ? 9.154 4.550 -7.820 1.00 83.94 84 ILE A C 1
ATOM 645 O O . ILE A 1 84 ? 8.973 5.548 -7.139 1.00 83.94 84 ILE A O 1
ATOM 649 N N . ASP A 1 85 ? 10.098 4.441 -8.730 1.00 79.06 85 ASP A N 1
ATOM 650 C CA . ASP A 1 85 ? 10.957 5.536 -9.101 1.00 79.06 85 ASP A CA 1
ATOM 651 C C . ASP A 1 85 ? 10.897 5.661 -10.629 1.00 79.06 85 ASP A C 1
ATOM 653 O O . ASP A 1 85 ? 11.063 4.679 -11.374 1.00 79.06 85 ASP A O 1
ATOM 657 N N . ALA A 1 86 ? 10.520 6.846 -11.107 1.00 70.50 86 ALA A N 1
ATOM 658 C CA . ALA A 1 86 ? 10.476 7.150 -12.530 1.00 70.50 86 ALA A CA 1
ATOM 659 C C . ALA A 1 86 ? 11.886 7.228 -13.132 1.00 70.50 86 ALA A C 1
ATOM 661 O O . ALA A 1 86 ? 12.076 6.792 -14.268 1.00 70.50 86 ALA A O 1
ATOM 662 N N . GLU A 1 87 ? 12.852 7.722 -12.359 1.00 77.25 87 GLU A N 1
ATOM 663 C CA . GLU A 1 87 ? 14.252 7.885 -12.750 1.00 77.25 87 GLU A CA 1
ATOM 664 C C . GLU A 1 87 ? 15.049 6.589 -12.553 1.00 77.25 87 GLU A C 1
ATOM 666 O O . GLU A 1 87 ? 15.951 6.290 -13.335 1.00 77.25 87 GLU A O 1
ATOM 671 N N . HIS A 1 88 ? 14.648 5.754 -11.589 1.00 82.00 88 HIS A N 1
ATOM 672 C CA . HIS A 1 88 ? 15.263 4.451 -11.312 1.00 82.00 88 HIS A CA 1
ATOM 673 C C . HIS A 1 88 ? 14.274 3.285 -11.491 1.00 82.00 88 HIS A C 1
ATOM 675 O O . HIS A 1 88 ? 13.967 2.559 -10.540 1.00 82.00 88 HIS A O 1
ATOM 681 N N . PRO A 1 89 ? 13.801 3.013 -12.724 1.00 79.12 89 PRO A N 1
ATOM 682 C CA . PRO A 1 89 ? 12.801 1.979 -12.985 1.00 79.12 89 PRO A CA 1
ATOM 683 C C . PRO A 1 89 ? 13.248 0.564 -12.596 1.00 79.12 89 PRO A C 1
ATOM 685 O O . PRO A 1 89 ? 12.398 -0.284 -12.340 1.00 79.12 89 PRO A O 1
ATOM 688 N N . ALA A 1 90 ? 14.558 0.308 -12.526 1.00 83.31 90 ALA A N 1
ATOM 689 C CA . ALA A 1 90 ? 15.119 -0.968 -12.083 1.00 83.31 90 ALA A CA 1
ATOM 690 C C . AL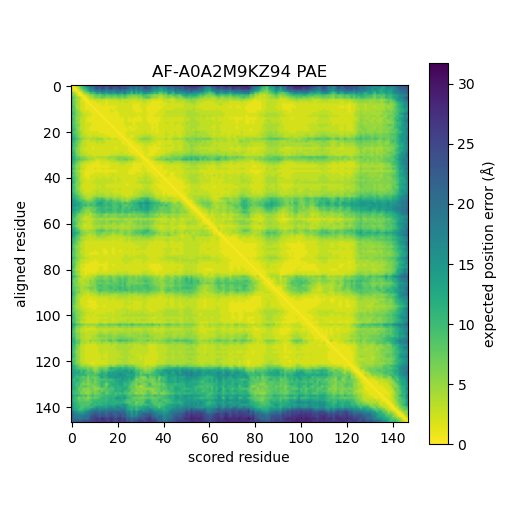A A 1 90 ? 14.908 -1.238 -10.579 1.00 83.31 90 ALA A C 1
ATOM 692 O O . ALA A 1 90 ? 14.896 -2.395 -10.170 1.00 83.31 90 ALA A O 1
ATOM 693 N N . GLY A 1 91 ? 14.729 -0.188 -9.768 1.00 81.88 91 GLY A N 1
ATOM 694 C CA . GLY A 1 91 ? 14.522 -0.288 -8.321 1.00 81.88 91 GLY A CA 1
ATOM 695 C C . GLY A 1 91 ? 13.060 -0.449 -7.904 1.00 81.88 91 GLY A C 1
ATOM 696 O O . GLY A 1 91 ? 12.783 -0.536 -6.714 1.00 81.88 91 GLY A O 1
ATOM 697 N N . ARG A 1 92 ? 12.116 -0.475 -8.855 1.00 87.69 92 ARG A N 1
ATOM 698 C CA . ARG A 1 92 ? 10.687 -0.550 -8.529 1.00 87.69 92 ARG A CA 1
ATOM 699 C C . ARG A 1 92 ? 10.355 -1.888 -7.907 1.00 87.69 92 ARG A C 1
ATOM 701 O O . ARG A 1 92 ? 10.702 -2.934 -8.455 1.00 87.69 92 ARG A O 1
ATOM 708 N N . ARG A 1 93 ? 9.615 -1.859 -6.811 1.00 92.62 93 ARG A N 1
ATOM 709 C CA . ARG A 1 93 ? 9.294 -3.069 -6.074 1.00 92.62 93 ARG A CA 1
ATOM 710 C C . ARG A 1 93 ? 7.911 -2.968 -5.469 1.00 92.62 93 ARG A C 1
ATOM 712 O O . ARG A 1 93 ? 7.470 -1.887 -5.100 1.00 92.62 93 ARG A O 1
ATOM 719 N N . ALA A 1 94 ? 7.206 -4.083 -5.366 1.00 94.19 94 ALA A N 1
ATOM 720 C CA . ALA A 1 94 ? 5.888 -4.092 -4.747 1.00 94.19 94 ALA A CA 1
ATOM 721 C C . ALA A 1 94 ? 5.600 -5.413 -4.050 1.00 94.19 94 ALA A C 1
ATOM 723 O O . ALA A 1 94 ? 5.899 -6.474 -4.587 1.00 94.19 94 ALA A O 1
ATOM 724 N N . ALA A 1 95 ? 4.980 -5.371 -2.881 1.00 95.81 95 ALA A N 1
ATOM 725 C CA . ALA A 1 95 ? 4.554 -6.567 -2.169 1.00 95.81 95 ALA A CA 1
ATOM 726 C C . ALA A 1 95 ? 3.169 -6.364 -1.566 1.00 95.81 95 ALA A C 1
ATOM 728 O O . ALA A 1 95 ? 2.771 -5.243 -1.257 1.00 95.81 95 ALA A O 1
ATOM 729 N N . LEU A 1 96 ? 2.450 -7.468 -1.404 1.00 96.62 96 LEU A N 1
ATOM 730 C CA . LEU A 1 96 ? 1.128 -7.532 -0.805 1.00 96.62 96 LEU A CA 1
ATOM 731 C C . LEU A 1 96 ? 1.165 -8.465 0.396 1.00 96.62 96 LEU A C 1
ATOM 733 O O . LEU A 1 96 ? 1.592 -9.617 0.280 1.00 96.62 96 LEU A O 1
ATOM 737 N N . TRP A 1 97 ? 0.648 -7.989 1.519 1.00 96.69 97 TRP A N 1
ATOM 738 C CA . TRP A 1 97 ? 0.445 -8.772 2.722 1.00 96.69 97 TRP A CA 1
ATOM 739 C C . TRP A 1 97 ? -1.030 -9.091 2.914 1.00 96.69 97 TRP A C 1
ATOM 741 O O . TRP A 1 97 ? -1.905 -8.262 2.661 1.00 96.69 97 TRP A O 1
ATOM 751 N N . TYR A 1 98 ? -1.286 -10.296 3.408 1.00 97.12 98 TYR A N 1
ATOM 752 C CA . TYR A 1 98 ? -2.579 -10.731 3.913 1.00 97.12 98 TYR A CA 1
ATOM 753 C C . TYR A 1 98 ? -2.366 -11.806 4.980 1.00 97.12 98 TYR A C 1
ATOM 755 O O . TYR A 1 98 ? -1.464 -12.637 4.857 1.00 97.12 98 TYR A O 1
ATOM 763 N N . ASP A 1 99 ? -3.166 -11.764 6.040 1.00 95.62 99 ASP A N 1
ATOM 764 C CA . ASP A 1 99 ? -3.095 -12.689 7.177 1.00 95.62 99 ASP A CA 1
ATOM 765 C C . ASP A 1 99 ? -1.694 -12.787 7.820 1.00 95.62 99 ASP A C 1
ATOM 767 O O . ASP A 1 99 ? -1.193 -13.847 8.195 1.00 95.62 99 ASP A O 1
ATOM 771 N N . GLY A 1 100 ? -0.998 -11.652 7.920 1.00 94.06 100 GLY A N 1
ATOM 772 C CA . GLY A 1 100 ? 0.335 -11.575 8.521 1.00 94.06 100 GLY A CA 1
ATOM 773 C C . GLY A 1 100 ? 1.477 -12.066 7.641 1.00 94.06 100 GLY A C 1
ATOM 774 O O . GLY A 1 100 ? 2.604 -12.171 8.127 1.00 94.06 100 GLY A O 1
ATOM 775 N N . ARG A 1 101 ? 1.223 -12.376 6.366 1.00 93.75 101 ARG A N 1
ATOM 776 C CA . ARG A 1 101 ? 2.216 -12.954 5.451 1.00 93.75 101 ARG A CA 1
ATOM 777 C C . ARG A 1 101 ? 2.213 -12.222 4.121 1.00 93.75 101 ARG A C 1
ATOM 779 O O . ARG A 1 101 ? 1.185 -11.702 3.703 1.00 93.75 101 ARG A O 1
ATOM 786 N N . ILE A 1 102 ? 3.345 -12.241 3.423 1.00 93.69 102 ILE A N 1
ATOM 787 C CA . ILE A 1 102 ? 3.380 -11.826 2.019 1.00 93.69 102 ILE A CA 1
ATOM 788 C C . ILE A 1 102 ? 2.639 -12.877 1.190 1.00 93.69 102 ILE A C 1
ATOM 790 O O . ILE A 1 102 ? 2.961 -14.063 1.258 1.00 93.69 102 ILE A O 1
ATOM 794 N N . THR A 1 103 ? 1.647 -12.437 0.422 1.00 95.50 103 THR A N 1
ATOM 795 C CA . THR A 1 103 ? 0.862 -13.280 -0.495 1.00 95.50 103 THR A CA 1
ATOM 796 C C . THR A 1 103 ? 1.182 -13.012 -1.963 1.00 95.50 103 THR A C 1
ATOM 798 O O . THR A 1 103 ? 0.947 -13.879 -2.802 1.00 95.50 103 THR A O 1
ATOM 801 N N . LEU A 1 104 ? 1.771 -11.853 -2.275 1.00 94.94 104 LEU A N 1
ATOM 802 C CA . LEU A 1 104 ? 2.282 -11.515 -3.602 1.00 94.94 104 LEU A CA 1
ATOM 803 C C . LEU A 1 104 ? 3.559 -10.674 -3.474 1.00 94.94 104 LEU A C 1
ATOM 805 O O . LEU A 1 104 ? 3.563 -9.660 -2.781 1.00 94.94 104 LEU A O 1
ATOM 809 N N . GLY A 1 105 ? 4.620 -11.068 -4.177 1.00 92.75 105 GLY A N 1
ATOM 810 C CA . GLY A 1 105 ? 5.900 -10.359 -4.198 1.00 92.75 105 GLY A CA 1
ATOM 811 C C . GLY A 1 105 ? 6.893 -10.778 -3.098 1.00 92.75 105 GLY A C 1
ATOM 812 O O . GLY A 1 105 ? 6.715 -11.839 -2.501 1.00 92.75 105 GLY A O 1
ATOM 813 N N . PRO A 1 106 ? 7.944 -9.975 -2.839 1.00 93.19 106 PRO A N 1
ATOM 814 C CA . PRO A 1 106 ? 8.254 -8.712 -3.512 1.00 93.19 106 PRO A CA 1
ATOM 815 C C . PRO A 1 106 ? 8.456 -8.882 -5.025 1.00 93.19 106 PRO A C 1
ATOM 817 O O . PRO A 1 106 ? 9.311 -9.637 -5.469 1.00 93.19 106 PRO A O 1
ATOM 820 N N . LEU A 1 107 ? 7.615 -8.212 -5.809 1.00 93.75 107 LEU A N 1
ATOM 821 C CA . LEU A 1 107 ? 7.661 -8.163 -7.264 1.00 93.75 107 LEU A CA 1
ATOM 822 C C . LEU A 1 107 ? 8.672 -7.110 -7.692 1.00 93.75 107 LEU A C 1
ATOM 824 O O . LEU A 1 107 ? 8.701 -6.023 -7.124 1.00 93.75 107 LEU A O 1
ATOM 828 N N . THR A 1 108 ? 9.431 -7.414 -8.730 1.00 92.06 108 THR A N 1
ATOM 829 C CA . THR A 1 108 ? 10.451 -6.560 -9.343 1.00 92.06 108 THR A CA 1
ATOM 830 C C . THR A 1 108 ? 10.048 -6.202 -10.778 1.00 92.06 108 THR A C 1
ATOM 832 O O . THR A 1 108 ? 9.097 -6.779 -11.312 1.00 92.06 108 THR A O 1
ATOM 835 N N . PRO A 1 109 ? 10.761 -5.304 -11.480 1.00 88.56 109 PRO A N 1
ATOM 836 C CA . PRO A 1 109 ? 10.450 -5.002 -12.878 1.00 88.56 109 PRO A CA 1
ATOM 837 C C . PRO A 1 109 ? 10.594 -6.224 -13.799 1.00 88.56 109 PRO A C 1
ATOM 839 O O . PRO A 1 109 ? 9.958 -6.280 -14.849 1.00 88.56 109 PRO A O 1
ATOM 842 N N . ALA A 1 110 ? 11.388 -7.231 -13.406 1.00 89.62 110 ALA A N 1
ATOM 843 C CA . ALA A 1 110 ? 11.486 -8.498 -14.132 1.00 89.62 110 ALA A CA 1
ATOM 844 C C . ALA A 1 110 ? 10.168 -9.297 -14.106 1.00 89.62 110 ALA A C 1
ATOM 846 O O . ALA A 1 110 ? 9.915 -10.100 -15.001 1.00 89.62 110 ALA A O 1
ATOM 847 N N . ASP A 1 111 ? 9.297 -9.026 -13.130 1.00 88.81 111 ASP A N 1
ATOM 848 C CA . ASP A 1 111 ? 7.966 -9.620 -13.007 1.00 88.81 111 ASP A CA 1
ATOM 849 C C . ASP A 1 111 ? 6.895 -8.865 -13.822 1.00 88.81 111 ASP A C 1
ATOM 851 O O . ASP A 1 111 ? 5.709 -9.194 -13.751 1.00 88.81 111 ASP A O 1
ATOM 855 N N . GLY A 1 112 ? 7.286 -7.860 -14.614 1.00 87.88 112 GLY A N 1
ATOM 856 C CA . GLY A 1 112 ? 6.401 -7.055 -15.455 1.00 87.88 112 GLY A CA 1
ATOM 857 C C . GLY A 1 112 ? 6.127 -5.680 -14.851 1.00 87.88 112 GLY A C 1
ATOM 858 O O . GLY A 1 112 ? 7.037 -4.865 -14.730 1.00 87.88 112 GLY A O 1
ATOM 859 N N . ALA A 1 113 ? 4.869 -5.404 -14.499 1.00 86.38 113 ALA A N 1
ATOM 860 C CA . ALA A 1 113 ? 4.457 -4.151 -13.866 1.00 86.38 113 ALA A CA 1
ATOM 861 C C . ALA A 1 113 ? 4.055 -4.404 -12.397 1.00 86.38 113 ALA A C 1
ATOM 863 O O . ALA A 1 113 ? 2.907 -4.775 -12.136 1.00 86.38 113 ALA A O 1
ATOM 864 N N . PRO A 1 114 ? 4.989 -4.253 -11.430 1.00 89.25 114 PRO A N 1
ATOM 865 C CA . PRO A 1 114 ? 4.748 -4.559 -10.019 1.00 89.25 114 PRO A CA 1
ATOM 866 C C . PRO A 1 114 ? 3.514 -3.869 -9.447 1.00 89.25 114 PRO A C 1
ATOM 868 O O . PRO A 1 114 ? 2.680 -4.546 -8.850 1.00 89.25 114 PRO A O 1
ATOM 871 N N . LEU A 1 115 ? 3.376 -2.555 -9.677 1.00 86.62 115 LEU A N 1
ATOM 872 C CA . LEU A 1 115 ? 2.256 -1.756 -9.175 1.00 86.62 115 LEU A CA 1
ATOM 873 C C . LEU A 1 115 ? 0.918 -2.227 -9.755 1.00 86.62 115 LEU A C 1
ATOM 875 O O . LEU A 1 115 ? -0.035 -2.438 -9.012 1.00 86.62 115 LEU A O 1
ATOM 879 N N . ASP A 1 116 ? 0.849 -2.445 -11.064 1.00 87.25 116 ASP A N 1
ATOM 880 C CA . ASP A 1 116 ? -0.378 -2.879 -11.734 1.00 87.25 116 ASP A CA 1
ATOM 881 C C . ASP A 1 116 ? -0.863 -4.219 -11.163 1.00 87.25 116 ASP A C 1
ATOM 883 O O . ASP A 1 116 ? -2.057 -4.410 -10.932 1.00 87.25 116 ASP A O 1
ATOM 887 N N . ARG A 1 117 ? 0.072 -5.135 -10.870 1.00 89.88 117 ARG A N 1
ATOM 888 C CA . ARG A 1 117 ? -0.239 -6.441 -10.277 1.00 89.88 117 ARG A CA 1
ATOM 889 C C . ARG A 1 117 ? -0.793 -6.334 -8.859 1.00 89.88 117 ARG A C 1
ATOM 891 O O . ARG A 1 117 ? -1.779 -7.007 -8.564 1.00 89.88 117 ARG A O 1
ATOM 898 N N . ILE A 1 118 ? -0.197 -5.514 -7.989 1.00 92.12 118 ILE A N 1
ATOM 899 C CA . ILE A 1 118 ? -0.725 -5.334 -6.623 1.00 92.12 118 ILE A CA 1
ATOM 900 C C . ILE A 1 118 ? -2.057 -4.581 -6.622 1.00 92.12 118 ILE A C 1
ATOM 902 O O . ILE A 1 118 ? -2.951 -4.967 -5.878 1.00 92.12 118 ILE A O 1
ATOM 906 N N . LEU A 1 119 ? -2.239 -3.574 -7.482 1.00 89.44 119 LEU A N 1
ATOM 907 C CA . LEU A 1 119 ? -3.511 -2.859 -7.603 1.00 89.44 119 LEU A CA 1
ATOM 908 C C . LEU A 1 119 ? -4.621 -3.790 -8.088 1.00 89.44 119 LEU A C 1
ATOM 910 O O . LEU A 1 119 ? -5.703 -3.805 -7.507 1.00 89.44 119 LEU A O 1
ATOM 914 N N . HIS A 1 120 ? -4.333 -4.630 -9.083 1.00 89.75 120 HIS A N 1
ATOM 915 C CA . HIS A 1 120 ? -5.267 -5.659 -9.523 1.00 89.75 120 HIS A CA 1
ATOM 916 C C . HIS A 1 120 ? -5.613 -6.645 -8.394 1.00 89.75 120 HIS A C 1
ATOM 918 O O . HIS A 1 120 ? -6.782 -6.969 -8.199 1.00 89.75 120 HIS A O 1
ATOM 924 N N . ALA A 1 121 ? -4.620 -7.081 -7.611 1.00 91.88 121 ALA A N 1
ATOM 925 C CA . ALA A 1 121 ? -4.831 -7.977 -6.472 1.00 91.88 121 ALA A CA 1
ATOM 926 C C . ALA A 1 121 ? -5.630 -7.337 -5.318 1.00 91.88 121 ALA A C 1
ATOM 928 O O . ALA A 1 121 ? -6.298 -8.058 -4.581 1.00 91.88 121 ALA A O 1
ATOM 929 N N . LEU A 1 122 ? -5.590 -6.007 -5.184 1.00 91.19 122 LEU A N 1
ATOM 930 C CA . LEU A 1 122 ? -6.423 -5.214 -4.270 1.00 91.19 122 LEU A CA 1
ATOM 931 C C . LEU A 1 122 ? -7.832 -4.931 -4.829 1.00 91.19 122 LEU A C 1
ATOM 933 O O . LEU A 1 122 ? -8.622 -4.246 -4.184 1.00 91.19 122 LEU A O 1
ATOM 937 N N . GLY A 1 123 ? -8.155 -5.426 -6.028 1.00 87.44 123 GLY A N 1
ATOM 938 C CA . GLY A 1 123 ? -9.447 -5.207 -6.681 1.00 87.44 123 GLY A CA 1
ATOM 939 C C . GLY A 1 123 ? -9.578 -3.861 -7.402 1.00 87.44 123 GLY A C 1
ATOM 940 O O . GLY A 1 123 ? -10.679 -3.506 -7.824 1.00 87.44 123 GLY A O 1
ATOM 941 N N . ALA A 1 124 ? -8.484 -3.114 -7.581 1.00 83.38 124 ALA A N 1
ATOM 942 C CA . ALA A 1 124 ? -8.498 -1.869 -8.340 1.00 83.38 124 ALA A CA 1
ATOM 943 C C . ALA A 1 124 ? -8.575 -2.149 -9.855 1.00 83.38 124 ALA A C 1
ATOM 945 O O . ALA A 1 124 ? -7.856 -3.016 -10.368 1.00 83.38 124 ALA A O 1
ATOM 946 N N . PRO A 1 125 ? -9.387 -1.396 -10.617 1.00 73.44 125 PRO A N 1
ATOM 947 C CA . PRO A 1 125 ? -9.341 -1.448 -12.072 1.00 73.44 125 PRO A CA 1
ATOM 948 C C . PRO A 1 125 ? -8.055 -0.792 -12.597 1.00 73.44 125 PRO A C 1
ATOM 950 O O . PRO A 1 125 ? -7.474 0.075 -11.948 1.00 73.44 125 PRO A O 1
ATOM 953 N N . ALA A 1 126 ? -7.642 -1.129 -13.824 1.00 64.75 126 ALA A N 1
ATOM 954 C CA . ALA A 1 126 ? -6.444 -0.557 -14.462 1.00 64.75 126 ALA A CA 1
ATOM 955 C C . ALA A 1 126 ? -6.451 0.990 -14.545 1.00 64.75 126 ALA A C 1
ATOM 957 O O . ALA A 1 126 ? -5.396 1.615 -14.627 1.00 64.75 126 ALA A O 1
ATOM 958 N N . ALA A 1 127 ? -7.634 1.612 -14.480 1.00 66.00 127 ALA A N 1
ATOM 959 C CA . ALA A 1 127 ? -7.809 3.064 -14.424 1.00 66.00 127 ALA A CA 1
ATOM 960 C C . ALA A 1 127 ? -7.303 3.714 -13.117 1.00 66.00 127 ALA A C 1
ATOM 962 O O . ALA A 1 127 ? -7.123 4.926 -13.085 1.00 66.00 127 ALA A O 1
ATOM 963 N N . ALA A 1 128 ? -7.012 2.940 -12.067 1.00 70.12 128 ALA A N 1
ATOM 964 C CA . ALA A 1 128 ? -6.513 3.462 -10.793 1.00 70.12 128 ALA A CA 1
ATOM 965 C C . ALA A 1 128 ? -5.075 4.017 -10.876 1.00 70.12 128 ALA A C 1
ATOM 967 O O . ALA A 1 128 ? -4.678 4.833 -10.049 1.00 70.12 128 ALA A O 1
ATOM 968 N N . LEU A 1 129 ? -4.284 3.612 -11.877 1.00 69.00 129 LEU A N 1
ATOM 969 C CA . LEU A 1 129 ? -2.900 4.072 -12.069 1.00 69.00 129 LEU A CA 1
ATOM 970 C C . LEU A 1 129 ? -2.770 5.576 -12.360 1.00 69.00 129 LEU A C 1
ATOM 972 O O . LEU A 1 129 ? -2.003 6.246 -11.668 1.00 69.00 129 LEU A O 1
ATOM 976 N N . PRO A 1 130 ? -3.473 6.144 -13.360 1.00 68.62 130 PRO A N 1
ATOM 977 C CA . PRO A 1 130 ? -3.419 7.582 -13.606 1.00 68.62 130 PRO A CA 1
ATOM 978 C C . PRO A 1 130 ? -3.978 8.404 -12.436 1.00 68.62 130 PRO A C 1
ATOM 980 O O . PRO A 1 130 ? -3.493 9.506 -12.195 1.00 68.62 130 PRO A O 1
ATOM 983 N N . GLU A 1 131 ? -4.942 7.877 -11.679 1.00 70.94 131 GLU A N 1
ATOM 984 C CA . GLU A 1 131 ? -5.461 8.538 -10.474 1.00 70.94 131 GLU A CA 1
ATOM 985 C C . GLU A 1 131 ? -4.441 8.547 -9.341 1.00 70.94 131 GLU A C 1
ATOM 987 O O . GLU A 1 131 ? -4.237 9.578 -8.708 1.00 70.94 131 GLU A O 1
ATOM 992 N N . LEU A 1 132 ? -3.748 7.426 -9.133 1.00 72.06 132 LEU A N 1
ATOM 993 C CA . LEU A 1 132 ? -2.629 7.339 -8.207 1.00 72.06 132 LEU A CA 1
ATOM 994 C C . LEU A 1 132 ? -1.549 8.361 -8.574 1.00 72.06 132 LEU A C 1
ATOM 996 O O . LEU A 1 132 ? -1.107 9.124 -7.721 1.00 72.06 132 LEU A O 1
ATOM 1000 N N . ALA A 1 133 ? -1.174 8.436 -9.852 1.00 68.81 133 ALA A N 1
ATOM 1001 C CA . ALA A 1 133 ? -0.211 9.421 -10.335 1.00 68.81 133 ALA A CA 1
ATOM 1002 C C . ALA A 1 133 ? -0.687 10.871 -10.104 1.00 68.81 133 ALA A C 1
ATOM 1004 O O . ALA A 1 133 ? 0.106 11.717 -9.695 1.00 68.81 133 ALA A O 1
ATOM 1005 N N . ALA A 1 134 ? -1.973 11.167 -10.318 1.00 71.25 134 ALA A N 1
ATOM 1006 C CA . ALA A 1 134 ? -2.550 12.495 -10.084 1.00 71.25 134 ALA A CA 1
ATOM 1007 C C . ALA A 1 134 ? -2.620 12.864 -8.590 1.00 71.25 134 ALA A C 1
ATOM 1009 O O . ALA A 1 134 ? -2.335 14.003 -8.210 1.00 71.25 134 ALA A O 1
ATOM 1010 N N . ALA A 1 135 ? -2.971 11.900 -7.739 1.00 72.25 135 ALA A N 1
ATOM 1011 C CA . ALA A 1 135 ? -3.007 12.062 -6.293 1.00 72.25 135 ALA A CA 1
ATOM 1012 C C . ALA A 1 135 ? -1.601 12.334 -5.733 1.00 72.25 135 ALA A C 1
ATOM 1014 O O . ALA A 1 135 ? -1.420 13.235 -4.916 1.00 72.25 135 ALA A O 1
ATOM 1015 N N . LEU A 1 136 ? -0.588 11.628 -6.243 1.00 66.88 136 LEU A N 1
ATOM 1016 C CA . LEU A 1 136 ? 0.813 11.860 -5.891 1.00 66.88 136 LEU A CA 1
ATOM 1017 C C . LEU A 1 136 ? 1.336 13.200 -6.399 1.00 66.88 136 LEU A C 1
ATOM 1019 O O . LEU A 1 136 ? 1.978 13.922 -5.644 1.00 66.88 136 LEU A O 1
ATOM 1023 N N . ALA A 1 137 ? 1.012 13.583 -7.635 1.00 67.62 137 ALA A N 1
ATOM 1024 C CA . ALA A 1 137 ? 1.366 14.904 -8.149 1.00 67.62 137 ALA A CA 1
ATOM 1025 C C . ALA A 1 137 ? 0.761 16.029 -7.288 1.00 67.62 137 ALA A C 1
ATOM 1027 O O . ALA A 1 137 ? 1.399 17.056 -7.074 1.00 67.62 137 ALA A O 1
ATOM 1028 N N . SER A 1 138 ? -0.446 15.816 -6.752 1.00 68.06 138 SER A N 1
ATOM 1029 C CA . SER A 1 138 ? -1.111 16.763 -5.849 1.00 68.06 138 SER A CA 1
ATOM 1030 C C . SER A 1 138 ? -0.453 16.826 -4.466 1.00 68.06 138 SER A C 1
ATOM 1032 O O . SER A 1 138 ? -0.399 17.901 -3.877 1.00 68.06 138 SER A O 1
ATOM 1034 N N . LEU A 1 139 ? 0.076 15.706 -3.958 1.00 66.62 139 LEU A N 1
ATOM 1035 C CA . LEU A 1 139 ? 0.867 15.670 -2.721 1.00 66.62 139 LEU A CA 1
ATOM 1036 C C . LEU A 1 139 ? 2.188 16.433 -2.869 1.00 66.62 139 LEU A C 1
ATOM 1038 O O . LEU A 1 139 ? 2.507 17.242 -2.005 1.00 66.62 139 LEU A O 1
ATOM 1042 N N . VAL A 1 140 ? 2.906 16.226 -3.977 1.00 62.12 140 VAL A N 1
ATOM 1043 C CA . VAL A 1 140 ? 4.165 16.935 -4.273 1.00 62.12 140 VAL A CA 1
ATOM 1044 C C . VAL A 1 140 ? 3.919 18.43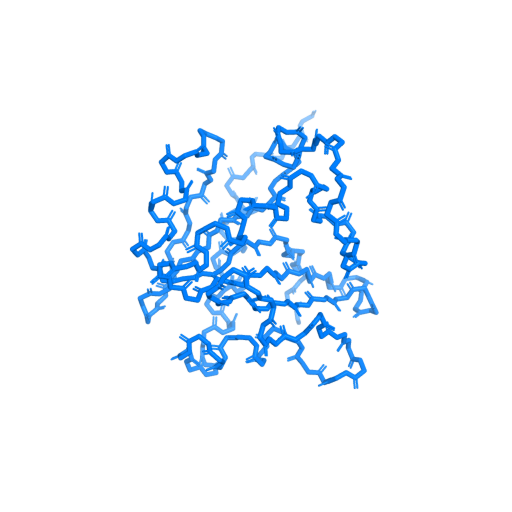4 -4.462 1.00 62.12 140 VAL A C 1
ATOM 1046 O O . VAL A 1 140 ? 4.667 19.254 -3.949 1.00 62.12 140 VAL A O 1
ATOM 1049 N N . ALA A 1 141 ? 2.837 18.820 -5.146 1.00 59.88 141 ALA A N 1
ATOM 1050 C CA . ALA A 1 141 ? 2.483 20.229 -5.332 1.00 59.88 141 ALA A CA 1
ATOM 1051 C C . ALA A 1 141 ? 2.049 20.943 -4.034 1.00 59.88 141 ALA A C 1
ATOM 1053 O O . ALA A 1 141 ? 2.005 22.173 -4.003 1.00 59.88 141 ALA A O 1
ATOM 1054 N N . ALA A 1 142 ? 1.697 20.192 -2.986 1.00 57.16 142 ALA A N 1
ATOM 1055 C CA . ALA A 1 142 ? 1.327 20.734 -1.682 1.00 57.16 142 ALA A CA 1
ATOM 1056 C C . ALA A 1 142 ? 2.537 20.981 -0.761 1.00 57.16 142 ALA A C 1
ATOM 1058 O O . ALA A 1 142 ? 2.372 21.620 0.282 1.00 57.16 142 ALA A O 1
ATOM 1059 N N . GLU A 1 143 ? 3.736 20.512 -1.123 1.00 46.78 143 GLU A N 1
ATOM 1060 C CA . GLU A 1 143 ? 4.973 20.901 -0.446 1.00 46.78 143 GLU A CA 1
ATOM 1061 C C . GLU A 1 143 ? 5.454 22.253 -1.005 1.00 46.78 143 GLU A C 1
ATOM 1063 O O . GLU A 1 143 ? 5.610 22.395 -2.222 1.00 46.78 143 GLU A O 1
ATOM 1068 N N . PRO A 1 144 ? 5.640 23.294 -0.166 1.00 40.06 144 PRO A N 1
ATOM 1069 C CA . PRO A 1 144 ? 6.219 24.545 -0.639 1.00 40.06 144 PRO A CA 1
ATOM 1070 C C . PRO A 1 144 ? 7.641 24.273 -1.153 1.00 40.06 144 PRO A C 1
ATOM 1072 O O . PRO A 1 144 ? 8.336 23.443 -0.566 1.00 40.06 144 PRO A O 1
ATOM 1075 N N . PRO A 1 145 ? 8.098 24.957 -2.218 1.00 42.50 145 PRO A N 1
ATOM 1076 C CA . PRO A 1 145 ? 9.481 24.823 -2.649 1.00 42.50 145 PRO A CA 1
ATOM 1077 C C . PRO A 1 145 ? 10.390 25.214 -1.481 1.00 42.50 145 PRO A C 1
ATOM 1079 O O . PRO A 1 145 ? 10.222 26.293 -0.906 1.00 42.50 145 PRO A O 1
ATOM 1082 N N . GLU A 1 146 ? 11.309 24.318 -1.119 1.00 43.97 146 GLU A N 1
ATOM 1083 C CA . GLU A 1 146 ? 12.406 24.622 -0.201 1.00 43.97 146 GLU A CA 1
ATOM 1084 C C . GLU A 1 146 ? 13.091 25.909 -0.693 1.00 43.97 146 GLU A C 1
ATOM 1086 O O . GLU A 1 146 ? 13.490 26.001 -1.859 1.00 43.97 146 GLU A O 1
ATOM 1091 N N . ALA A 1 147 ? 13.102 26.930 0.166 1.00 40.00 147 ALA A N 1
ATOM 1092 C CA . ALA A 1 147 ? 13.612 28.270 -0.119 1.00 40.00 147 ALA A CA 1
ATOM 1093 C C . ALA A 1 147 ? 15.109 28.387 0.179 1.00 40.00 147 ALA A C 1
ATOM 1095 O O . ALA A 1 147 ? 15.551 27.798 1.193 1.00 40.00 147 ALA A O 1
#

Nearest PDB structures (foldseek):
  2q85-assembly1_A  TM=6.399E-01  e=2.699E+00  Escherichia coli
  1uxy-assembly1_A  TM=6.266E-01  e=3.958E+00  Escherichia coli
  7tby-assembly1_A  TM=5.225E-01  e=7.492E+00  Homo sapiens

Solvent-accessible surface area (backbone atoms only — not comparable to full-atom values): 8289 Å² total; per-residue (Å²): 134,83,84,52,75,41,43,29,40,40,29,39,40,71,57,42,52,55,52,34,74,77,30,93,73,52,53,81,46,80,49,76,93,60,26,18,32,32,60,58,41,71,69,44,32,59,76,40,51,41,93,54,91,57,82,84,74,87,55,95,78,62,34,55,39,38,54,65,53,54,23,57,55,7,56,79,45,61,37,30,43,39,39,38,34,61,92,45,53,83,71,21,34,18,33,29,26,39,70,49,36,75,77,43,62,73,26,36,47,92,74,55,56,32,64,62,54,53,39,46,74,73,70,42,59,86,73,51,55,66,52,50,52,51,54,50,53,51,56,59,69,68,52,76,79,89,126

pLDDT: mean 84.04, std 13.23, range [40.0, 97.12]

Radius of gyration: 14.26 Å; Cα contacts (8 Å, |Δi|>4): 257; chains: 1; bounding box: 29×42×33 Å